Protein AF-A0A0F9BN97-F1 (afdb_monomer_lite)

Secondary structure (DSSP, 8-state):
-------SSPPBHHHHHHHHHHHHHHHHHTT---TTTHHHHHHHHHHHTT-SSSP---BTTSHHHHHHHHHHHHHHHHHTT-

Organism: NCBI:txid412755

Sequence (82 aa):
GGMGGGMGGKADASLILAHQLIAAKLNVANGVDGSAIGDTIAEADGLLRIGGKLPYGVATDSDTGQAMVGAAELLDAFNNGR

Foldseek 3Di:
DDDDDDDDAQDQLLVLLVVLLVLLVVCVVVPQDCVVLVVLNVQSVVLNVPDDDPDPSHHCPDPSNVSSVVSSVVSVCSSVVD

Structure (mmCIF, N/CA/C/O backbone):
data_AF-A0A0F9BN97-F1
#
_entry.id   AF-A0A0F9BN97-F1
#
loop_
_atom_site.group_PDB
_atom_site.id
_atom_site.type_symbol
_atom_site.label_atom_id
_atom_site.label_alt_id
_atom_site.label_comp_id
_atom_site.label_asym_id
_atom_site.label_entity_id
_atom_site.label_seq_id
_atom_site.pdbx_PDB_ins_code
_atom_site.Cartn_x
_atom_site.Cartn_y
_atom_site.Cartn_z
_atom_site.occupancy
_atom_site.B_iso_or_equiv
_atom_site.auth_seq_id
_atom_site.auth_comp_id
_atom_site.auth_asym_id
_atom_site.auth_atom_id
_atom_site.pdbx_PDB_model_num
ATOM 1 N N . GLY A 1 1 ? 20.013 -10.150 11.371 1.00 34.47 1 GLY A N 1
ATOM 2 C CA . GLY A 1 1 ? 20.120 -11.597 11.114 1.00 34.47 1 GLY A CA 1
ATOM 3 C C . GLY A 1 1 ? 19.485 -11.858 9.775 1.00 34.47 1 GLY A C 1
ATOM 4 O O . GLY A 1 1 ? 18.334 -11.489 9.607 1.00 34.47 1 GLY A O 1
ATOM 5 N N . GLY A 1 2 ? 20.268 -12.341 8.813 1.00 42.28 2 GLY A N 1
ATOM 6 C CA . GLY A 1 2 ? 19.850 -12.464 7.421 1.00 42.28 2 GLY A CA 1
ATOM 7 C C . GLY A 1 2 ? 18.846 -13.588 7.191 1.00 42.28 2 GLY A C 1
ATOM 8 O O . GLY A 1 2 ? 18.952 -14.657 7.787 1.00 42.28 2 GLY A O 1
ATOM 9 N N . MET A 1 3 ? 17.920 -13.349 6.269 1.00 48.31 3 MET A N 1
ATOM 10 C CA . MET A 1 3 ? 17.189 -14.404 5.580 1.00 48.31 3 MET A CA 1
ATOM 11 C C . MET A 1 3 ? 17.750 -14.498 4.163 1.00 48.31 3 MET A C 1
ATOM 13 O O . MET A 1 3 ? 17.374 -13.746 3.271 1.00 48.31 3 MET A O 1
ATOM 17 N N . GLY A 1 4 ? 18.713 -15.400 3.989 1.00 42.03 4 GLY A N 1
ATOM 18 C CA . GLY A 1 4 ? 19.081 -15.950 2.690 1.00 42.03 4 GLY A CA 1
ATOM 19 C C . GLY A 1 4 ? 18.516 -17.366 2.584 1.00 42.03 4 GLY A C 1
ATOM 20 O O . GLY A 1 4 ? 18.665 -18.149 3.519 1.00 42.03 4 GLY A O 1
ATOM 21 N N . GLY A 1 5 ? 17.880 -17.692 1.458 1.00 37.22 5 GLY A N 1
ATOM 22 C CA . GLY A 1 5 ? 17.418 -19.050 1.153 1.00 37.22 5 GLY A CA 1
ATOM 23 C C . GLY A 1 5 ? 16.311 -19.059 0.104 1.00 37.22 5 GLY A C 1
ATOM 24 O O . GLY A 1 5 ? 15.141 -18.952 0.442 1.00 37.22 5 GLY A O 1
ATOM 25 N N . GLY A 1 6 ? 16.693 -19.127 -1.173 1.00 48.91 6 GLY A N 1
ATOM 26 C CA . GLY A 1 6 ? 15.799 -18.944 -2.312 1.00 48.91 6 GLY A CA 1
ATOM 27 C C . GLY A 1 6 ? 14.829 -20.091 -2.606 1.00 48.91 6 GLY A C 1
ATOM 28 O O . GLY A 1 6 ? 15.134 -21.260 -2.390 1.00 48.91 6 GLY A O 1
ATOM 29 N N . MET A 1 7 ? 13.710 -19.712 -3.232 1.00 46.09 7 MET A N 1
ATOM 30 C CA . MET A 1 7 ? 12.845 -20.544 -4.073 1.00 46.09 7 MET A CA 1
ATOM 31 C C . MET A 1 7 ? 12.291 -19.680 -5.220 1.00 46.09 7 MET A C 1
ATOM 33 O O . MET A 1 7 ? 11.387 -18.879 -5.034 1.00 46.09 7 MET A O 1
ATOM 37 N N . GLY A 1 8 ? 12.862 -19.829 -6.417 1.00 37.66 8 GLY A N 1
ATOM 38 C CA . GLY A 1 8 ? 12.091 -20.016 -7.658 1.00 37.66 8 GLY A CA 1
ATOM 39 C C . GLY A 1 8 ? 11.129 -18.941 -8.181 1.00 37.66 8 GLY A C 1
ATOM 40 O O . GLY A 1 8 ? 10.402 -19.238 -9.120 1.00 37.66 8 GLY A O 1
ATOM 41 N N . GLY A 1 9 ? 11.131 -17.723 -7.651 1.00 46.78 9 GLY A N 1
ATOM 42 C CA . GLY A 1 9 ? 10.456 -16.566 -8.237 1.00 46.78 9 GLY A CA 1
ATOM 43 C C . GLY A 1 9 ? 10.687 -15.364 -7.339 1.00 46.78 9 GLY A C 1
ATOM 44 O O . GLY A 1 9 ? 10.229 -15.364 -6.204 1.00 46.78 9 GLY A O 1
ATOM 45 N N . LYS A 1 10 ? 11.446 -14.365 -7.802 1.00 62.09 10 LYS A N 1
ATOM 46 C CA . LYS A 1 10 ? 11.574 -13.082 -7.093 1.00 62.09 10 LYS A CA 1
ATOM 47 C C . LYS A 1 10 ? 10.165 -12.609 -6.719 1.00 62.09 10 LYS A C 1
ATOM 49 O O . LYS A 1 10 ? 9.334 -12.458 -7.614 1.00 62.09 10 LYS A O 1
ATOM 54 N N . ALA A 1 11 ? 9.878 -12.490 -5.420 1.00 80.00 11 ALA A N 1
ATOM 55 C CA . ALA A 1 11 ? 8.566 -12.053 -4.966 1.00 80.00 11 ALA A CA 1
ATOM 56 C C . ALA A 1 11 ? 8.263 -10.702 -5.626 1.00 80.00 11 ALA A C 1
ATOM 58 O O . ALA A 1 11 ? 9.140 -9.846 -5.714 1.00 80.00 11 ALA A O 1
ATOM 59 N N . ASP A 1 12 ? 7.062 -10.547 -6.173 1.00 91.88 12 ASP A N 1
ATOM 60 C CA . ASP A 1 12 ? 6.697 -9.327 -6.878 1.00 91.88 12 ASP A CA 1
ATOM 61 C C . ASP A 1 12 ? 6.199 -8.292 -5.873 1.00 91.88 12 ASP A C 1
ATOM 63 O O . ASP A 1 12 ? 5.185 -8.512 -5.202 1.00 91.88 12 ASP A O 1
ATOM 67 N N . ALA A 1 13 ? 6.891 -7.158 -5.790 1.00 95.06 13 ALA A N 1
ATOM 68 C CA . ALA A 1 13 ? 6.532 -6.087 -4.870 1.00 95.06 13 ALA A CA 1
ATOM 69 C C . ALA A 1 13 ? 5.103 -5.562 -5.115 1.00 95.06 13 ALA A C 1
ATOM 71 O O . ALA A 1 13 ? 4.401 -5.225 -4.163 1.00 95.06 13 ALA A O 1
ATOM 72 N N . SER A 1 14 ? 4.622 -5.589 -6.366 1.00 95.31 14 SER A N 1
ATOM 73 C CA . SER A 1 14 ? 3.247 -5.203 -6.707 1.00 95.31 14 SER A CA 1
ATOM 74 C C . SER A 1 14 ? 2.207 -6.187 -6.168 1.00 95.31 14 SER A C 1
ATOM 76 O O . SER A 1 14 ? 1.137 -5.759 -5.741 1.00 95.31 14 SER A O 1
ATOM 78 N N . LEU A 1 15 ? 2.511 -7.492 -6.121 1.00 96.06 15 LEU A N 1
ATOM 79 C CA . LEU A 1 15 ? 1.612 -8.484 -5.519 1.00 96.06 15 LEU A CA 1
ATOM 80 C C . LEU A 1 15 ? 1.591 -8.374 -3.996 1.00 96.06 15 LEU A C 1
ATOM 82 O O . LEU A 1 15 ? 0.518 -8.465 -3.399 1.00 96.06 15 LEU A O 1
ATOM 86 N N . ILE A 1 16 ? 2.757 -8.156 -3.382 1.00 96.25 16 ILE A N 1
ATOM 87 C CA . ILE A 1 16 ? 2.878 -7.948 -1.934 1.00 96.25 16 ILE A CA 1
ATOM 88 C C . ILE A 1 16 ? 2.040 -6.732 -1.515 1.00 96.25 16 ILE A C 1
ATOM 90 O O . ILE A 1 16 ? 1.173 -6.854 -0.646 1.00 96.25 16 ILE A O 1
ATOM 94 N N . LEU A 1 17 ? 2.239 -5.590 -2.182 1.00 97.38 17 LEU A N 1
ATOM 95 C CA . LEU A 1 17 ? 1.504 -4.361 -1.898 1.00 97.38 17 LEU A CA 1
ATOM 96 C C . LEU A 1 17 ? 0.001 -4.512 -2.145 1.00 97.38 17 LEU A C 1
ATOM 98 O O . LEU A 1 17 ? -0.800 -4.144 -1.288 1.00 97.38 17 LEU A O 1
ATOM 102 N N . ALA A 1 18 ? -0.397 -5.078 -3.289 1.00 96.94 18 ALA A N 1
ATOM 103 C CA . ALA A 1 18 ? -1.809 -5.224 -3.631 1.00 96.94 18 ALA A CA 1
ATOM 104 C C . ALA A 1 18 ? -2.570 -6.078 -2.614 1.00 96.94 18 ALA A C 1
ATOM 106 O O . ALA A 1 18 ? -3.689 -5.726 -2.238 1.00 96.94 18 ALA A O 1
ATOM 107 N N . HIS A 1 19 ? -1.967 -7.169 -2.137 1.00 97.56 19 HIS A N 1
ATOM 108 C CA . HIS A 1 19 ? -2.605 -8.031 -1.149 1.00 97.56 19 HIS A CA 1
ATOM 109 C C . HIS A 1 19 ? -2.892 -7.280 0.159 1.00 97.56 19 HIS A C 1
ATOM 111 O O . HIS A 1 19 ? -4.0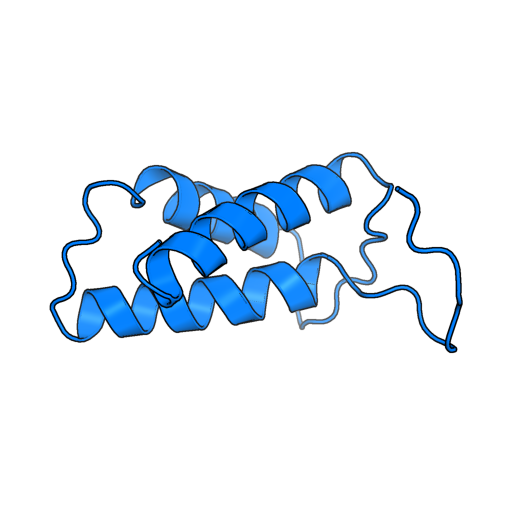24 -7.307 0.647 1.00 97.56 19 HIS A O 1
ATOM 117 N N . GLN A 1 20 ? -1.902 -6.549 0.679 1.00 98.50 20 GLN A N 1
ATOM 118 C CA . GLN A 1 20 ? -2.054 -5.805 1.932 1.00 98.50 20 GLN A CA 1
ATOM 119 C C . GLN A 1 20 ? -2.991 -4.603 1.793 1.00 98.50 20 GLN A C 1
ATOM 121 O O . GLN A 1 20 ? -3.786 -4.337 2.697 1.00 98.50 20 GLN A O 1
ATOM 126 N N . LEU A 1 21 ? -2.967 -3.919 0.647 1.00 98.19 21 LEU A N 1
ATOM 127 C CA . LEU A 1 21 ? -3.864 -2.798 0.372 1.00 98.19 21 LEU A CA 1
ATOM 128 C C . LEU A 1 21 ? -5.331 -3.232 0.304 1.00 98.19 21 LEU A C 1
ATOM 130 O O . LEU A 1 21 ? -6.198 -2.543 0.843 1.00 98.19 21 LEU A O 1
ATOM 134 N N . ILE A 1 22 ? -5.620 -4.374 -0.331 1.00 97.94 22 ILE A N 1
ATOM 135 C CA . ILE A 1 22 ? -6.981 -4.927 -0.375 1.00 97.94 22 ILE A CA 1
ATOM 136 C C . ILE A 1 22 ? -7.471 -5.215 1.047 1.00 97.94 22 ILE A C 1
ATOM 138 O O . ILE A 1 22 ? -8.566 -4.785 1.407 1.00 97.94 22 ILE A O 1
ATOM 142 N N . ALA A 1 23 ? -6.657 -5.883 1.868 1.00 98.31 23 ALA A N 1
ATOM 143 C CA . ALA A 1 23 ? -7.009 -6.178 3.254 1.00 98.31 23 ALA A CA 1
ATOM 144 C C . ALA A 1 23 ? -7.228 -4.900 4.086 1.00 98.31 23 ALA A C 1
ATOM 146 O O . ALA A 1 23 ? -8.240 -4.797 4.779 1.00 98.31 23 ALA A O 1
ATOM 147 N N . ALA A 1 24 ? -6.368 -3.887 3.939 1.00 98.38 24 ALA A N 1
ATOM 148 C CA . ALA A 1 24 ? -6.501 -2.625 4.668 1.00 98.38 24 ALA A CA 1
ATOM 149 C C . ALA A 1 24 ? -7.788 -1.884 4.301 1.00 98.38 24 ALA A C 1
ATOM 151 O O . ALA A 1 24 ? -8.541 -1.459 5.178 1.00 98.38 24 ALA A O 1
ATOM 152 N N . LYS A 1 25 ? -8.104 -1.799 3.004 1.00 98.31 25 LYS A N 1
ATOM 153 C CA . LYS A 1 25 ? -9.357 -1.196 2.532 1.00 98.31 25 LYS A CA 1
ATOM 154 C C . LYS A 1 25 ? -10.587 -1.952 3.029 1.00 98.31 25 LYS A C 1
ATOM 156 O O . LYS A 1 25 ? -11.574 -1.313 3.389 1.00 98.31 25 LYS A O 1
ATOM 161 N N . LEU A 1 26 ? -10.534 -3.285 3.083 1.00 98.56 26 LEU A N 1
ATOM 162 C CA . LEU A 1 26 ? -11.616 -4.099 3.645 1.00 98.56 26 LEU A CA 1
ATOM 163 C C . LEU A 1 26 ? -11.777 -3.870 5.153 1.00 98.56 26 LEU A C 1
ATOM 165 O O . LEU A 1 26 ? -12.902 -3.716 5.616 1.00 98.56 26 LEU A O 1
ATOM 169 N N . ASN A 1 27 ? -10.683 -3.790 5.912 1.00 97.94 27 ASN A N 1
ATOM 170 C CA . ASN A 1 27 ? -10.719 -3.483 7.344 1.00 97.94 27 ASN A CA 1
ATOM 171 C C . ASN A 1 27 ? -11.359 -2.115 7.616 1.00 97.94 27 ASN A C 1
ATOM 173 O O . ASN A 1 27 ? -12.269 -2.020 8.440 1.00 97.94 27 ASN A O 1
ATOM 177 N N . VAL A 1 28 ? -10.960 -1.079 6.870 1.00 98.12 28 VAL A N 1
ATOM 178 C CA . VAL A 1 28 ? -11.569 0.259 6.968 1.00 98.12 28 VAL A CA 1
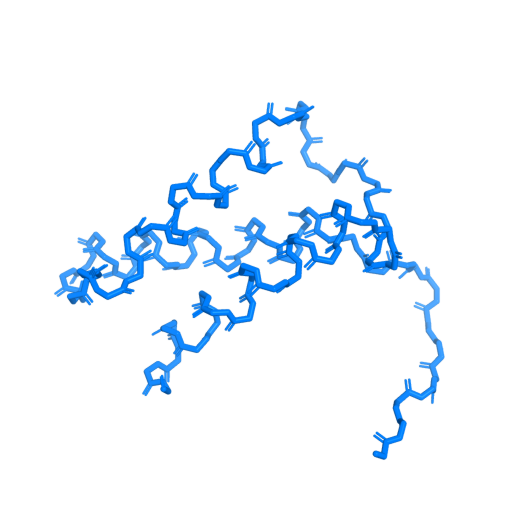ATOM 179 C C . VAL A 1 28 ? -13.052 0.225 6.592 1.00 98.12 28 VAL A C 1
ATOM 181 O O . VAL A 1 28 ? -13.883 0.775 7.312 1.00 98.12 28 VAL A O 1
ATOM 184 N N . ALA A 1 29 ? -13.419 -0.472 5.513 1.00 97.81 29 ALA A N 1
ATOM 185 C CA . ALA A 1 29 ? -14.821 -0.638 5.121 1.00 97.81 29 ALA A CA 1
ATOM 186 C C . ALA A 1 29 ? -15.656 -1.393 6.176 1.00 97.81 29 ALA A C 1
ATOM 188 O O . ALA A 1 29 ? -16.852 -1.139 6.306 1.00 97.81 29 ALA A O 1
ATOM 189 N N . ASN A 1 30 ? -15.022 -2.277 6.952 1.00 97.81 30 ASN A N 1
ATOM 190 C CA . ASN A 1 30 ? -15.628 -2.998 8.073 1.00 97.81 30 ASN A CA 1
ATOM 191 C C . ASN A 1 30 ? -15.645 -2.193 9.389 1.00 97.81 30 ASN A C 1
ATOM 193 O O . ASN A 1 30 ? -16.094 -2.712 10.411 1.00 97.81 30 ASN A O 1
ATOM 197 N N . GLY A 1 31 ? -15.193 -0.935 9.380 1.00 97.12 31 GLY A N 1
ATOM 198 C CA . GLY A 1 31 ? -15.282 -0.024 10.523 1.00 97.12 31 GLY A CA 1
ATOM 199 C C . GLY A 1 31 ? -14.048 0.024 11.425 1.00 97.12 31 GLY A C 1
ATOM 200 O O . GLY A 1 31 ? -14.118 0.634 12.491 1.00 97.12 31 GLY A O 1
ATOM 201 N N . VAL A 1 32 ? -12.922 -0.579 11.025 1.00 97.56 32 VAL A N 1
ATOM 202 C CA . VAL A 1 32 ? -11.634 -0.333 11.694 1.00 97.56 32 VAL A CA 1
ATOM 203 C C . VAL A 1 32 ? -11.208 1.114 11.423 1.00 97.56 32 VAL A C 1
ATOM 205 O O . VAL A 1 32 ? -11.267 1.573 10.282 1.00 97.56 32 VAL A O 1
ATOM 208 N N . ASP A 1 33 ? -10.773 1.838 12.459 1.00 96.81 33 ASP A N 1
ATOM 209 C CA . ASP A 1 33 ? -10.282 3.211 12.309 1.00 96.81 33 ASP A CA 1
ATOM 210 C C . ASP A 1 33 ? -8.995 3.238 11.470 1.00 96.81 33 ASP A C 1
ATOM 212 O O . ASP A 1 33 ? -7.925 2.842 11.926 1.00 96.81 33 ASP A O 1
ATOM 216 N N . GLY A 1 34 ? -9.115 3.703 10.225 1.00 95.25 34 GLY A N 1
ATOM 217 C CA . GLY A 1 34 ? -8.010 3.842 9.277 1.00 95.25 34 GLY A CA 1
ATOM 218 C C . GLY A 1 34 ? -7.334 5.213 9.278 1.00 95.25 34 GLY A C 1
ATOM 219 O O . GLY A 1 34 ? -6.517 5.468 8.393 1.00 95.25 34 GLY A O 1
ATOM 220 N N . SER A 1 35 ? -7.667 6.115 10.209 1.00 95.31 35 SER A N 1
ATOM 221 C CA . SER A 1 35 ? -7.138 7.490 10.209 1.00 95.31 35 SER A CA 1
ATOM 222 C C . SER A 1 35 ? -5.607 7.542 10.251 1.00 95.31 35 SER A C 1
ATOM 224 O O . SER A 1 35 ? -5.006 8.363 9.563 1.00 95.31 35 SER A O 1
ATOM 226 N N . ALA A 1 36 ? -4.973 6.614 10.973 1.00 94.19 36 ALA A N 1
ATOM 227 C CA . ALA A 1 36 ? -3.518 6.516 11.082 1.00 94.19 36 ALA A CA 1
ATOM 228 C C . ALA A 1 36 ? -2.817 5.969 9.821 1.00 94.19 36 ALA A C 1
ATOM 230 O O . ALA A 1 36 ? -1.616 6.170 9.672 1.00 94.19 36 ALA A O 1
ATOM 231 N N . ILE A 1 37 ? -3.539 5.282 8.924 1.00 97.69 37 ILE A N 1
ATOM 232 C CA . ILE A 1 37 ? -2.971 4.610 7.738 1.00 97.69 37 ILE A CA 1
ATOM 233 C C . ILE A 1 37 ? -3.469 5.216 6.412 1.00 97.69 37 ILE A C 1
ATOM 235 O O . ILE A 1 37 ? -3.130 4.729 5.333 1.00 97.69 37 ILE A O 1
ATOM 239 N N . GLY A 1 38 ? -4.274 6.284 6.471 1.00 97.81 38 GLY A N 1
ATOM 240 C CA . GLY A 1 38 ? -4.906 6.897 5.298 1.00 97.81 38 GLY A CA 1
ATOM 241 C C . GLY A 1 38 ? -3.906 7.332 4.223 1.00 97.81 38 GLY A C 1
ATOM 242 O O . GLY A 1 38 ? -4.099 7.019 3.046 1.00 97.81 38 GLY A O 1
ATOM 243 N N . ASP A 1 39 ? -2.807 7.970 4.629 1.00 98.19 39 ASP A N 1
ATOM 244 C CA . ASP A 1 39 ? -1.749 8.399 3.708 1.00 98.19 39 ASP A CA 1
ATOM 245 C C . ASP A 1 39 ? -1.054 7.200 3.044 1.00 98.19 39 ASP A C 1
ATOM 247 O O . ASP A 1 39 ? -0.834 7.208 1.833 1.00 98.19 39 ASP A O 1
ATOM 251 N N . THR A 1 40 ? -0.797 6.122 3.792 1.00 98.44 40 THR A N 1
ATOM 252 C CA . THR A 1 40 ? -0.202 4.887 3.254 1.00 98.44 40 THR A CA 1
ATOM 253 C C . THR A 1 40 ? -1.133 4.180 2.267 1.00 98.44 40 THR A C 1
ATOM 255 O O . THR A 1 40 ? -0.671 3.651 1.257 1.00 98.44 40 THR A O 1
ATOM 258 N N . ILE A 1 41 ? -2.451 4.185 2.504 1.00 98.38 41 ILE A N 1
ATOM 259 C CA . ILE A 1 41 ? -3.436 3.658 1.544 1.00 98.38 41 ILE A CA 1
ATOM 260 C C . ILE A 1 41 ? -3.382 4.454 0.233 1.00 98.38 41 ILE A C 1
ATOM 262 O O . ILE A 1 41 ? -3.360 3.857 -0.846 1.00 98.38 41 ILE A O 1
ATOM 266 N N . ALA A 1 42 ? -3.343 5.788 0.317 1.00 98.06 42 ALA A N 1
ATOM 267 C CA . ALA A 1 42 ? -3.279 6.656 -0.858 1.00 98.06 42 ALA A CA 1
ATOM 268 C C . ALA A 1 42 ? -1.959 6.488 -1.631 1.00 98.06 42 ALA A C 1
ATOM 270 O O . ALA A 1 42 ? -1.962 6.431 -2.864 1.00 98.06 42 ALA A O 1
ATOM 271 N N . GLU A 1 43 ? -0.839 6.358 -0.919 1.00 97.69 43 GLU A N 1
ATOM 272 C CA . GLU A 1 43 ? 0.466 6.051 -1.507 1.00 97.69 43 GLU A CA 1
ATOM 273 C C . GLU A 1 43 ? 0.446 4.700 -2.232 1.00 97.69 43 GLU A C 1
ATOM 275 O O . GLU A 1 43 ? 0.838 4.617 -3.399 1.00 97.69 43 GLU A O 1
ATOM 280 N N . ALA A 1 44 ? -0.073 3.655 -1.584 1.00 97.19 44 ALA A N 1
ATOM 281 C CA . ALA A 1 44 ? -0.177 2.319 -2.156 1.00 97.19 44 ALA A CA 1
ATOM 282 C C . ALA A 1 44 ? -1.041 2.291 -3.430 1.00 97.19 44 ALA A C 1
ATOM 284 O O . ALA A 1 44 ? -0.668 1.655 -4.420 1.00 97.19 44 ALA A O 1
ATOM 285 N N . ASP A 1 45 ? -2.158 3.025 -3.447 1.00 96.69 45 ASP A N 1
ATOM 286 C CA . ASP A 1 45 ? -2.970 3.223 -4.654 1.00 96.69 45 ASP A CA 1
ATOM 287 C C . ASP A 1 45 ? -2.177 3.907 -5.775 1.00 96.69 45 ASP A C 1
ATOM 289 O O . ASP A 1 45 ? -2.247 3.497 -6.938 1.00 96.69 45 ASP A O 1
ATOM 293 N N . GLY A 1 46 ? -1.393 4.931 -5.433 1.00 95.69 46 GLY A N 1
ATOM 294 C CA . GLY A 1 46 ? -0.510 5.621 -6.370 1.00 95.69 46 GLY A CA 1
ATOM 295 C C . GLY A 1 46 ? 0.546 4.692 -6.972 1.00 95.69 46 GLY A C 1
ATOM 296 O O . GLY A 1 46 ? 0.726 4.675 -8.193 1.00 95.69 46 GLY A O 1
ATOM 297 N N . LEU A 1 47 ? 1.189 3.877 -6.134 1.00 95.06 47 LEU A N 1
ATOM 298 C CA . LEU A 1 47 ? 2.187 2.888 -6.544 1.00 95.06 47 LEU A CA 1
ATOM 299 C C . LEU A 1 47 ? 1.586 1.794 -7.431 1.00 95.06 47 LEU A C 1
ATOM 301 O O . LEU A 1 47 ? 2.251 1.332 -8.353 1.00 95.06 47 LEU A O 1
ATOM 305 N N . LEU A 1 48 ? 0.330 1.394 -7.213 1.00 94.19 48 LEU A N 1
ATOM 306 C CA . LEU A 1 48 ? -0.336 0.389 -8.048 1.00 94.19 48 LEU A CA 1
ATOM 307 C C . LEU A 1 48 ? -0.955 0.963 -9.327 1.00 94.19 48 LEU A C 1
ATOM 309 O O . LEU A 1 48 ? -1.241 0.202 -10.254 1.00 94.19 48 LEU A O 1
ATOM 313 N N . ARG A 1 49 ? -1.103 2.288 -9.438 1.00 87.81 49 ARG A N 1
ATOM 314 C CA . ARG A 1 49 ? -1.600 2.951 -10.657 1.00 87.81 49 ARG A CA 1
ATOM 315 C C . ARG A 1 49 ? -0.632 2.865 -11.841 1.00 87.81 49 ARG A C 1
ATOM 317 O O . ARG A 1 49 ? -1.037 3.109 -12.974 1.00 87.81 49 ARG A O 1
ATOM 324 N N . ILE A 1 50 ? 0.636 2.532 -11.601 1.00 73.50 50 ILE A N 1
ATOM 325 C CA . ILE A 1 50 ? 1.686 2.525 -12.632 1.00 73.50 50 ILE A CA 1
ATOM 326 C C . ILE A 1 50 ? 1.558 1.380 -13.650 1.00 73.50 50 ILE A C 1
ATOM 328 O O . ILE A 1 50 ? 2.260 1.395 -14.659 1.00 73.50 50 ILE A O 1
ATOM 332 N N . GLY A 1 51 ? 0.696 0.389 -13.403 1.00 69.38 51 GLY A N 1
ATOM 333 C CA . GLY A 1 51 ? 0.582 -0.803 -14.239 1.00 69.38 51 GLY A CA 1
ATOM 334 C C . GLY A 1 51 ? -0.851 -1.160 -14.634 1.00 69.38 51 GLY A C 1
ATOM 335 O O . GLY A 1 51 ? -1.820 -0.530 -14.221 1.00 69.38 51 GLY A O 1
ATOM 336 N N . GLY A 1 52 ? -0.958 -2.167 -15.502 1.00 76.06 52 GLY A N 1
ATOM 337 C CA . GLY A 1 52 ? -2.229 -2.727 -15.958 1.00 76.06 52 GLY A CA 1
ATOM 338 C C . GLY A 1 52 ? -2.711 -3.854 -15.046 1.00 76.06 52 GLY A C 1
ATOM 339 O O . GLY A 1 52 ? -3.136 -3.638 -13.919 1.00 76.06 52 GLY A O 1
ATOM 340 N N . LYS A 1 53 ? -2.659 -5.093 -15.535 1.00 85.31 53 LYS A N 1
ATOM 341 C CA . LYS A 1 53 ? -3.037 -6.274 -14.751 1.00 85.31 53 LYS A CA 1
ATOM 342 C C . LYS A 1 53 ? -1.839 -6.763 -13.929 1.00 85.31 53 LYS A C 1
ATOM 344 O O . LYS A 1 53 ? -0.773 -6.971 -14.496 1.00 85.31 53 LYS A O 1
ATOM 349 N N . LEU A 1 54 ? -2.030 -6.980 -12.627 1.00 87.44 54 LEU A N 1
ATOM 350 C CA . LEU A 1 54 ? -1.041 -7.640 -11.766 1.00 87.44 54 LEU A CA 1
ATOM 351 C C . LEU A 1 54 ? -0.729 -9.067 -12.262 1.00 87.44 54 LEU A C 1
ATOM 353 O O . LEU A 1 54 ? -1.637 -9.740 -12.768 1.00 87.44 54 LEU A O 1
ATOM 357 N N . PRO A 1 55 ? 0.496 -9.583 -12.050 1.00 90.38 55 PRO A N 1
ATOM 358 C CA . PRO A 1 55 ? 1.675 -8.911 -11.477 1.00 90.38 55 PRO A CA 1
ATOM 359 C C . PRO A 1 55 ? 2.357 -7.909 -12.428 1.00 90.38 55 PRO A C 1
ATOM 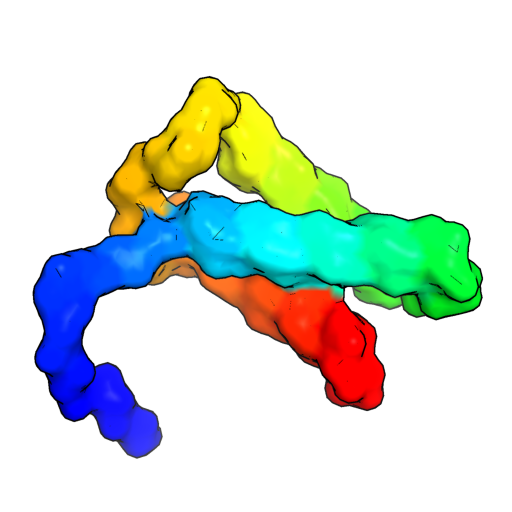361 O O . PRO A 1 55 ? 2.305 -8.079 -13.644 1.00 90.38 55 PRO A O 1
ATOM 364 N N . TYR A 1 56 ? 3.045 -6.897 -11.884 1.00 90.19 56 TYR A N 1
ATOM 365 C CA . TYR A 1 56 ? 3.807 -5.903 -12.670 1.00 90.19 56 TYR A CA 1
ATOM 366 C C . TYR A 1 56 ? 5.275 -6.279 -12.924 1.00 90.19 56 TYR A C 1
ATOM 368 O O . TYR A 1 56 ? 5.969 -5.596 -13.675 1.00 90.19 56 TYR A O 1
ATOM 376 N N . GLY A 1 57 ? 5.769 -7.352 -12.317 1.00 90.06 57 GLY A N 1
ATOM 377 C CA . GLY A 1 57 ? 7.157 -7.795 -12.408 1.00 90.06 57 GLY A CA 1
ATOM 378 C C . GLY A 1 57 ? 8.144 -6.941 -11.606 1.00 90.06 57 GLY A C 1
ATOM 379 O O . GLY A 1 57 ? 9.337 -6.957 -11.928 1.00 90.06 57 GLY A O 1
ATOM 380 N N . VAL A 1 58 ? 7.685 -6.194 -10.592 1.00 91.62 58 VAL A N 1
ATOM 381 C CA . VAL A 1 58 ? 8.534 -5.263 -9.829 1.00 91.62 58 VAL A CA 1
ATOM 382 C C . VAL A 1 58 ? 9.395 -6.045 -8.839 1.00 91.62 58 VAL A C 1
ATOM 384 O O . VAL A 1 58 ? 8.886 -6.716 -7.943 1.00 91.62 58 VAL A O 1
ATOM 387 N N . ALA A 1 59 ? 10.715 -5.962 -9.014 1.00 92.81 59 ALA A N 1
ATOM 388 C CA . ALA A 1 59 ? 11.672 -6.571 -8.100 1.00 92.81 59 ALA A CA 1
ATOM 389 C C . ALA A 1 59 ? 11.696 -5.810 -6.769 1.00 92.81 59 ALA A C 1
ATOM 391 O O . ALA A 1 59 ? 11.703 -4.585 -6.768 1.00 92.81 59 ALA A O 1
ATOM 392 N N . THR A 1 60 ? 11.731 -6.528 -5.648 1.00 92.19 60 THR A N 1
ATOM 393 C CA . THR A 1 60 ? 11.698 -5.947 -4.293 1.00 92.19 60 THR A CA 1
ATOM 394 C C . THR A 1 60 ? 12.929 -5.118 -3.931 1.00 92.19 60 THR A C 1
ATOM 396 O O . THR A 1 60 ? 12.881 -4.354 -2.976 1.00 92.19 60 THR A O 1
ATOM 399 N N . ASP A 1 61 ? 14.035 -5.286 -4.653 1.00 90.38 61 ASP A N 1
ATOM 400 C CA . ASP A 1 61 ? 15.294 -4.567 -4.447 1.00 90.38 61 ASP A CA 1
ATOM 401 C C . ASP A 1 61 ? 15.453 -3.331 -5.346 1.00 90.38 61 ASP A C 1
ATOM 403 O O . ASP A 1 61 ? 16.450 -2.623 -5.222 1.00 90.38 61 ASP A O 1
ATOM 407 N N . SER A 1 62 ? 14.487 -3.042 -6.226 1.00 93.62 62 SER A N 1
ATOM 408 C CA . SER A 1 62 ? 14.449 -1.768 -6.948 1.00 93.62 62 SER A CA 1
ATOM 409 C C . SER A 1 62 ? 13.873 -0.660 -6.069 1.00 93.62 62 SER A C 1
ATOM 411 O O . SER A 1 62 ? 13.080 -0.937 -5.172 1.00 93.62 62 SER A O 1
ATOM 413 N N . ASP A 1 63 ? 14.183 0.601 -6.373 1.00 94.88 63 ASP A N 1
ATOM 414 C CA . ASP A 1 63 ? 13.645 1.753 -5.633 1.00 94.88 63 ASP A CA 1
ATOM 415 C C . ASP A 1 63 ? 12.104 1.726 -5.558 1.00 94.88 63 ASP A C 1
ATOM 417 O O . ASP A 1 63 ? 11.509 1.919 -4.498 1.00 94.88 63 ASP A O 1
ATOM 421 N N . THR A 1 64 ? 11.435 1.408 -6.675 1.00 94.25 64 THR A N 1
ATOM 422 C CA . THR A 1 64 ? 9.971 1.239 -6.709 1.00 94.25 64 THR A CA 1
ATOM 423 C C . THR A 1 64 ? 9.518 0.043 -5.876 1.00 94.25 64 THR A C 1
ATOM 425 O O . THR A 1 64 ? 8.506 0.128 -5.182 1.00 94.25 64 THR A O 1
ATOM 428 N N . GLY A 1 65 ? 10.247 -1.072 -5.931 1.00 95.06 65 GLY A N 1
ATOM 429 C CA . GLY A 1 65 ? 9.935 -2.258 -5.144 1.00 95.06 65 GLY A CA 1
ATOM 430 C C . GLY A 1 65 ? 10.069 -2.026 -3.645 1.00 95.06 65 GLY A C 1
ATOM 431 O O . GLY A 1 65 ? 9.213 -2.478 -2.893 1.00 95.06 65 GLY A O 1
ATOM 432 N N . GLN A 1 66 ? 11.076 -1.271 -3.213 1.00 96.62 66 GLN A N 1
ATOM 433 C CA . GLN A 1 66 ? 11.266 -0.910 -1.810 1.00 96.62 66 GLN A CA 1
ATOM 434 C C . GLN A 1 66 ? 10.149 0.005 -1.302 1.00 96.62 66 GLN A C 1
ATOM 436 O O . GLN A 1 66 ? 9.647 -0.226 -0.205 1.00 96.62 66 GLN A O 1
ATOM 441 N N . ALA A 1 67 ? 9.698 0.973 -2.108 1.00 97.06 67 ALA A N 1
ATOM 442 C CA . ALA A 1 67 ? 8.526 1.785 -1.770 1.00 97.06 67 ALA A CA 1
ATOM 443 C C . ALA A 1 67 ? 7.262 0.918 -1.618 1.00 97.06 67 ALA A C 1
ATOM 445 O O . ALA A 1 67 ? 6.527 1.039 -0.639 1.00 97.06 67 ALA A O 1
ATOM 446 N N . MET A 1 68 ? 7.046 -0.025 -2.544 1.00 97.31 68 MET A N 1
ATOM 447 C CA . MET A 1 68 ? 5.924 -0.965 -2.469 1.00 97.31 68 MET A CA 1
ATOM 448 C C . MET A 1 68 ? 5.993 -1.875 -1.239 1.00 97.31 68 MET A C 1
ATOM 450 O O . MET A 1 68 ? 4.978 -2.084 -0.580 1.00 97.31 68 MET A O 1
ATOM 454 N N . VAL A 1 69 ? 7.170 -2.408 -0.912 1.00 97.19 69 VAL A N 1
ATOM 455 C CA . VAL A 1 69 ? 7.362 -3.260 0.270 1.00 97.19 69 VAL A CA 1
ATOM 456 C C . VAL A 1 69 ? 7.169 -2.458 1.557 1.00 97.19 69 VAL A C 1
ATOM 458 O O . VAL A 1 69 ? 6.445 -2.919 2.432 1.00 97.19 69 VAL A O 1
ATOM 461 N N . GLY A 1 70 ? 7.720 -1.246 1.657 1.00 97.56 70 GLY A N 1
ATOM 462 C CA . GLY A 1 70 ? 7.558 -0.395 2.840 1.00 97.56 70 GLY A CA 1
ATOM 463 C C . GLY A 1 70 ? 6.098 -0.019 3.105 1.00 97.56 70 GLY A C 1
ATOM 464 O O . GLY A 1 70 ? 5.613 -0.160 4.228 1.00 97.56 70 GLY A O 1
ATOM 465 N N . ALA A 1 71 ? 5.353 0.368 2.064 1.00 98.25 71 AL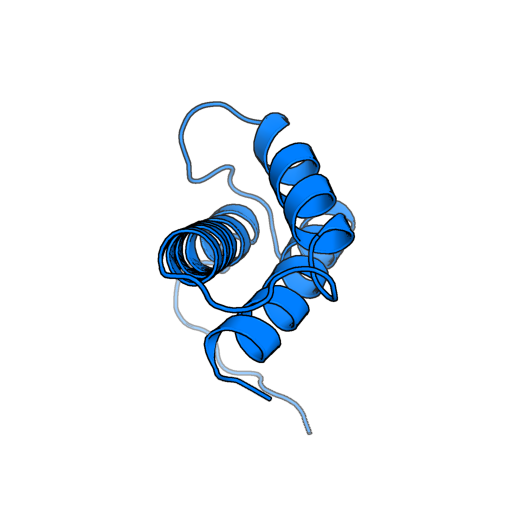A A N 1
ATOM 466 C CA . ALA A 1 71 ? 3.915 0.596 2.189 1.00 98.25 71 ALA A CA 1
ATOM 467 C C . ALA A 1 71 ? 3.174 -0.688 2.608 1.00 98.25 71 ALA A C 1
ATOM 469 O O . ALA A 1 71 ? 2.296 -0.647 3.469 1.00 98.25 71 ALA A O 1
ATOM 470 N N . ALA A 1 72 ? 3.552 -1.845 2.052 1.00 98.12 72 ALA A N 1
ATOM 471 C CA . ALA A 1 72 ? 2.951 -3.125 2.412 1.00 98.12 72 ALA A CA 1
ATOM 472 C C . ALA A 1 72 ? 3.207 -3.524 3.875 1.00 98.12 72 ALA A C 1
ATOM 474 O O . ALA A 1 72 ? 2.311 -4.087 4.497 1.00 98.12 72 ALA A O 1
ATOM 475 N N . GLU A 1 73 ? 4.382 -3.229 4.433 1.00 98.12 73 GLU A N 1
ATOM 476 C CA . GLU A 1 73 ? 4.713 -3.505 5.839 1.00 98.12 73 GLU A CA 1
ATOM 477 C C . GLU A 1 73 ? 3.847 -2.686 6.805 1.00 98.12 73 GLU A C 1
ATOM 479 O O . GLU A 1 73 ? 3.337 -3.224 7.790 1.00 98.12 73 GLU A O 1
ATOM 484 N N . LEU A 1 74 ? 3.622 -1.405 6.504 1.00 98.38 74 LEU A N 1
ATOM 485 C CA . LEU A 1 74 ? 2.741 -0.543 7.298 1.00 98.38 74 LEU A CA 1
ATOM 486 C C . LEU A 1 74 ? 1.279 -1.007 7.224 1.00 98.38 74 LEU A C 1
ATOM 488 O O . LEU A 1 7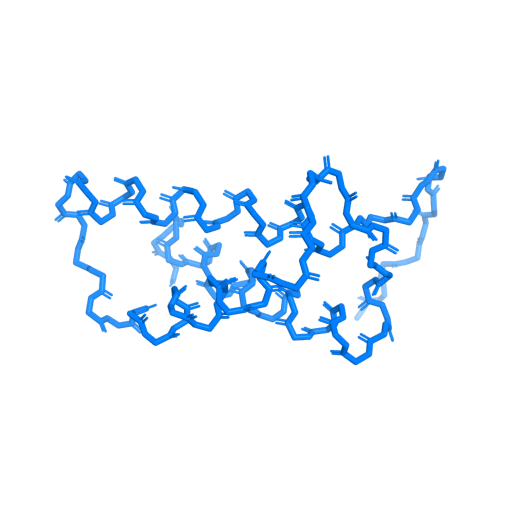4 ? 0.586 -1.068 8.2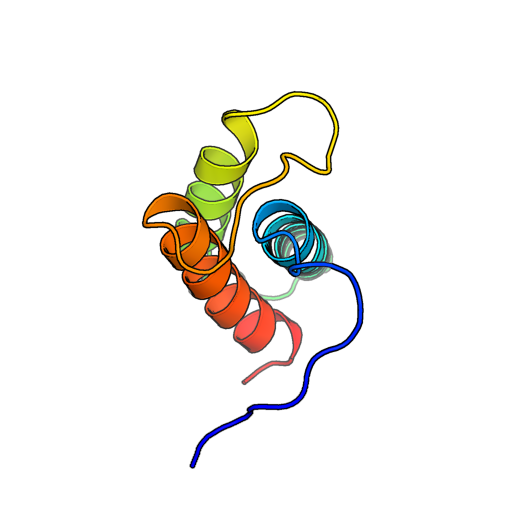42 1.00 98.38 74 LEU A O 1
ATOM 492 N N . LEU A 1 75 ? 0.819 -1.388 6.029 1.00 98.44 75 LEU A N 1
ATOM 493 C CA . LEU A 1 75 ? -0.518 -1.951 5.835 1.00 98.44 75 LEU A CA 1
ATOM 494 C C . LEU A 1 75 ? -0.666 -3.306 6.543 1.00 98.44 75 LEU A C 1
ATOM 496 O O . LEU A 1 75 ? -1.707 -3.560 7.141 1.00 98.44 75 LEU A O 1
ATOM 500 N N . ASP A 1 76 ? 0.365 -4.154 6.534 1.00 98.31 76 ASP A N 1
ATOM 501 C CA . ASP A 1 76 ? 0.378 -5.427 7.266 1.00 98.31 76 ASP A CA 1
ATOM 502 C C . ASP A 1 76 ? 0.284 -5.210 8.781 1.00 98.31 76 ASP A C 1
ATOM 504 O O . ASP A 1 76 ? -0.491 -5.896 9.451 1.00 98.31 76 ASP A O 1
ATOM 508 N N . ALA A 1 77 ? 1.019 -4.239 9.331 1.00 97.81 77 ALA A N 1
ATOM 509 C CA . ALA A 1 77 ? 0.920 -3.888 10.746 1.00 97.81 77 ALA A CA 1
ATOM 510 C C . ALA A 1 77 ? -0.511 -3.465 11.112 1.00 97.81 77 ALA A C 1
ATOM 512 O O . ALA A 1 77 ? -1.102 -4.046 12.025 1.00 97.81 77 ALA A O 1
ATOM 513 N N . PHE A 1 78 ? -1.109 -2.565 10.324 1.00 97.69 78 PHE A N 1
ATOM 514 C CA . PHE A 1 78 ? -2.509 -2.161 10.478 1.00 97.69 78 PHE A CA 1
ATOM 515 C C . PHE A 1 78 ? -3.473 -3.355 10.391 1.00 97.69 78 PHE A C 1
ATOM 517 O O . PHE A 1 78 ? -4.315 -3.540 11.269 1.00 97.69 78 PHE A O 1
ATOM 524 N N . ASN A 1 79 ? -3.319 -4.209 9.375 1.00 97.75 79 ASN A N 1
ATOM 525 C CA . ASN A 1 79 ? -4.183 -5.369 9.147 1.00 97.75 79 ASN A CA 1
ATOM 526 C C . ASN A 1 79 ? -4.155 -6.383 10.293 1.00 97.75 79 ASN A C 1
ATOM 528 O O . ASN A 1 79 ? -5.135 -7.098 10.502 1.00 97.75 79 ASN A O 1
ATOM 532 N N . ASN A 1 80 ? -3.043 -6.443 11.025 1.00 96.62 80 ASN A N 1
ATOM 533 C CA . ASN A 1 80 ? -2.849 -7.339 12.159 1.00 96.62 80 ASN A CA 1
ATOM 534 C C . ASN A 1 80 ? -2.971 -6.631 13.523 1.00 96.62 80 ASN A C 1
ATOM 536 O O . ASN A 1 80 ? -2.721 -7.271 14.545 1.00 96.62 80 ASN A O 1
ATOM 540 N N . GLY A 1 81 ? -3.328 -5.341 13.555 1.00 92.81 81 GLY A N 1
ATOM 541 C CA . GLY A 1 81 ? -3.482 -4.558 14.787 1.00 92.81 81 GLY A CA 1
ATOM 542 C C . GLY A 1 81 ? -2.196 -4.402 15.610 1.00 92.81 81 GLY A C 1
ATOM 543 O O . GLY A 1 81 ? -2.264 -4.459 16.838 1.00 92.81 81 GLY A O 1
ATOM 544 N N . ARG A 1 82 ? -1.040 -4.280 14.946 1.00 87.38 82 ARG A N 1
ATOM 545 C CA . ARG A 1 82 ? 0.286 -4.095 15.565 1.00 87.38 82 ARG A CA 1
ATOM 546 C C . ARG A 1 82 ? 0.702 -2.633 15.660 1.00 87.38 82 ARG A C 1
ATOM 548 O O . ARG A 1 82 ? 0.338 -1.856 14.753 1.00 87.38 82 ARG A O 1
#

Radius of gyration: 13.21 Å; chains: 1; bounding box: 36×29×32 Å

pLDDT: mean 88.46, std 17.43, range [34.47, 98.56]